Protein AF-A0A372DMP5-F1 (afdb_monomer)

Organism: NCBI:txid2303539

Sequence (103 aa):
MSSSGATIASPAYLEQARAQARWLADYLRGETGEATAVIPVVCLPEWFVQANKESLASDVCVINPKMTSLFTDAGSQPQLDSRRRNRLSNALQKRYPDLDLTD

Secondary structure (DSSP, 8-state):
--------PPPHHHHHHHHHHHHHHHHHHHHHSS------EEE--TTT----HHHHHSSSEEE-GGGTHHHH-TTS--SS-HHHHHHHHHHHHHHS-------

Mean predicted aligned error: 9.5 Å

Solvent-accessible surface area (backbone atoms only — not comparable to full-atom values): 6575 Å² total; per-residue (Å²): 137,84,81,77,82,72,79,76,75,72,56,69,68,57,54,49,38,52,53,52,25,51,52,50,25,54,51,48,21,71,71,68,77,45,89,50,94,55,81,30,73,47,79,42,58,65,95,80,48,79,95,49,76,66,37,65,72,41,90,55,29,55,39,33,82,90,52,49,58,82,79,66,58,77,84,59,76,76,92,56,56,71,70,57,47,51,53,52,51,52,52,46,42,73,75,54,54,84,75,76,85,77,130

Radius of gyration: 17.37 Å; Cα contacts (8 Å, |Δi|>4): 77; chains: 1; bounding box: 34×34×58 Å

Foldseek 3Di:
DDDDPDPPPDPPVQVVLV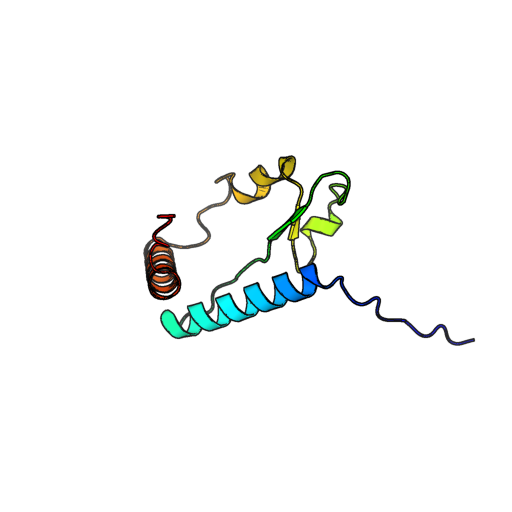VVQVVLQVLLCVQPVDGDHGAREAEDACVVDDDDPVLCVDSHRYHYPVCCCVVVVCPDDPPDDPVRVVSSVVSVCVVCPPDPPDD

Structure (mmCIF, N/CA/C/O backbone):
data_AF-A0A372DMP5-F1
#
_entry.id   AF-A0A372DMP5-F1
#
loop_
_atom_site.group_PDB
_atom_site.id
_atom_site.type_symbol
_atom_site.label_atom_id
_atom_site.label_alt_id
_atom_site.label_comp_id
_atom_site.label_asym_id
_atom_site.label_entity_id
_atom_site.label_seq_id
_atom_site.pdbx_PDB_ins_code
_atom_site.Cartn_x
_atom_site.Cartn_y
_atom_site.Cartn_z
_atom_site.occupancy
_atom_site.B_iso_or_equiv
_atom_site.auth_seq_id
_atom_site.auth_comp_id
_atom_site.auth_asym_id
_atom_site.auth_atom_id
_atom_site.pdbx_PDB_model_num
ATOM 1 N N . MET A 1 1 ? -6.895 -14.278 -41.014 1.00 37.69 1 MET A N 1
ATOM 2 C CA . MET A 1 1 ? -5.738 -14.518 -40.126 1.00 37.69 1 MET A CA 1
ATOM 3 C C . MET A 1 1 ? -5.993 -13.728 -38.857 1.00 37.69 1 MET A C 1
ATOM 5 O O . MET A 1 1 ? -5.783 -12.525 -38.849 1.00 37.69 1 MET A O 1
ATOM 9 N N . SER A 1 2 ? -6.587 -14.371 -37.854 1.00 39.09 2 SER A N 1
ATOM 10 C CA . SER A 1 2 ? -6.939 -13.729 -36.586 1.00 39.09 2 SER A CA 1
ATOM 11 C C . SER A 1 2 ? -5.720 -13.765 -35.673 1.00 39.09 2 SER A C 1
ATOM 13 O O . SER A 1 2 ? -5.280 -14.838 -35.269 1.00 39.09 2 SER A O 1
ATOM 15 N N . SER A 1 3 ? -5.142 -12.601 -35.395 1.00 37.97 3 SER A N 1
ATOM 16 C CA . SER A 1 3 ? -4.106 -12.422 -34.385 1.00 37.97 3 SER A CA 1
ATOM 17 C C . SER A 1 3 ? -4.730 -12.643 -33.009 1.00 37.97 3 SER A C 1
ATOM 19 O O . SER A 1 3 ? -5.471 -11.810 -32.494 1.00 37.97 3 SER A O 1
ATOM 21 N N . SER A 1 4 ? -4.457 -13.815 -32.439 1.00 42.25 4 SER A N 1
ATOM 22 C CA . SER A 1 4 ? -4.774 -14.149 -31.056 1.00 42.25 4 SER A CA 1
ATOM 23 C C . SER A 1 4 ? -4.043 -13.159 -30.150 1.00 42.25 4 SER A C 1
ATOM 25 O O . SER A 1 4 ? -2.815 -13.171 -30.082 1.00 42.25 4 SER A O 1
ATOM 27 N N . GLY A 1 5 ? -4.791 -12.266 -29.501 1.00 43.00 5 GLY A N 1
ATOM 28 C CA . GLY A 1 5 ? -4.267 -11.359 -28.487 1.00 43.00 5 GLY A CA 1
ATOM 29 C C . GLY A 1 5 ? -3.787 -12.171 -27.293 1.00 43.00 5 GLY A C 1
ATOM 30 O O . GLY A 1 5 ? -4.577 -12.520 -26.420 1.00 43.00 5 GLY A O 1
ATOM 31 N N . ALA A 1 6 ? -2.504 -12.522 -27.279 1.00 36.94 6 ALA A N 1
ATOM 32 C CA . ALA A 1 6 ? -1.864 -13.061 -26.096 1.00 36.94 6 ALA A CA 1
ATOM 33 C C . ALA A 1 6 ? -1.825 -11.940 -25.054 1.00 36.94 6 ALA A C 1
ATOM 35 O O . ALA A 1 6 ? -1.066 -10.981 -25.196 1.00 36.94 6 ALA A O 1
ATOM 36 N N . THR A 1 7 ? -2.669 -12.040 -24.027 1.00 41.00 7 THR A N 1
ATOM 37 C CA . THR A 1 7 ? -2.513 -11.273 -22.792 1.00 41.00 7 THR A CA 1
ATOM 38 C C . THR A 1 7 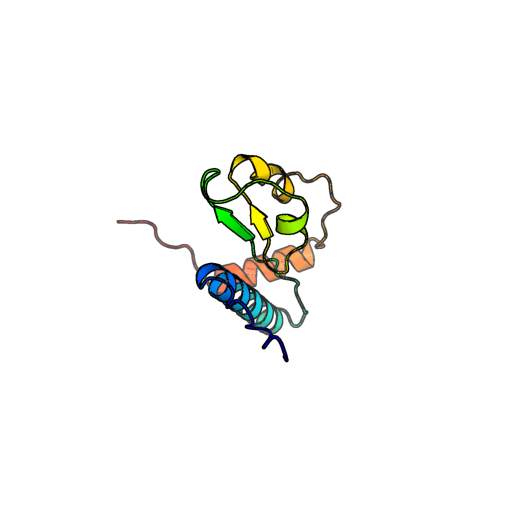? -1.100 -11.538 -22.290 1.00 41.00 7 THR A C 1
ATOM 40 O O . THR A 1 7 ? -0.812 -12.632 -21.806 1.00 41.00 7 THR A O 1
ATOM 43 N N . ILE A 1 8 ? -0.192 -10.580 -22.473 1.00 46.62 8 ILE A N 1
ATOM 44 C CA . ILE A 1 8 ? 1.155 -10.676 -21.918 1.00 46.62 8 ILE A CA 1
ATOM 45 C C . ILE A 1 8 ? 0.954 -10.683 -20.405 1.00 46.62 8 ILE A C 1
ATOM 47 O O . ILE A 1 8 ? 0.489 -9.695 -19.836 1.00 46.62 8 ILE A O 1
ATOM 51 N N . ALA A 1 9 ? 1.199 -11.832 -19.773 1.00 56.75 9 ALA A N 1
ATOM 52 C CA . ALA A 1 9 ? 1.081 -11.960 -18.331 1.00 56.75 9 ALA A CA 1
ATOM 53 C C . ALA A 1 9 ? 1.955 -10.880 -17.687 1.00 56.75 9 ALA A C 1
ATOM 55 O O . ALA A 1 9 ? 3.136 -10.747 -18.019 1.00 56.75 9 ALA A O 1
ATOM 56 N N . SER A 1 10 ? 1.361 -10.081 -16.799 1.00 66.62 10 SER A N 1
ATOM 57 C CA . SER A 1 10 ? 2.133 -9.112 -16.031 1.00 66.62 10 SER A CA 1
ATOM 58 C C . SER A 1 10 ? 3.196 -9.868 -15.229 1.00 66.62 10 SER A C 1
ATOM 60 O O . SER A 1 10 ? 2.894 -10.933 -14.681 1.00 66.62 10 SER A O 1
ATOM 62 N N . PRO A 1 11 ? 4.440 -9.373 -15.157 1.00 82.94 11 PRO A N 1
ATOM 63 C CA . PRO A 1 11 ? 5.489 -10.065 -14.428 1.00 82.94 11 PRO A CA 1
ATOM 64 C C . PRO A 1 11 ? 5.104 -10.260 -12.954 1.00 82.94 11 PRO A C 1
ATOM 66 O O . PRO A 1 11 ? 4.440 -9.413 -12.355 1.00 82.94 11 PRO A O 1
ATOM 69 N N . ALA A 1 12 ? 5.535 -11.380 -12.365 1.00 87.94 12 ALA A N 1
ATOM 70 C CA . ALA A 1 12 ? 5.049 -11.868 -11.069 1.00 87.94 12 ALA A CA 1
ATOM 71 C C . ALA A 1 12 ? 5.149 -10.846 -9.920 1.00 87.94 12 ALA A C 1
ATOM 73 O O . ALA A 1 12 ? 4.286 -10.811 -9.046 1.00 87.94 12 ALA A O 1
ATOM 74 N N . TYR A 1 13 ? 6.162 -9.975 -9.934 1.00 87.75 13 TYR A N 1
ATOM 75 C CA . TYR A 1 13 ? 6.327 -8.933 -8.919 1.00 87.75 13 TYR A CA 1
ATOM 76 C C . TYR A 1 13 ? 5.249 -7.835 -8.998 1.00 87.75 13 TYR A C 1
ATOM 78 O O . TYR A 1 13 ? 4.895 -7.265 -7.967 1.00 87.75 13 TYR A O 1
ATOM 86 N N . LEU A 1 14 ? 4.689 -7.555 -10.183 1.00 90.69 14 LEU A N 1
ATOM 87 C CA . LEU A 1 14 ? 3.574 -6.611 -10.332 1.00 90.69 14 LEU A CA 1
ATOM 88 C C . LEU A 1 14 ? 2.273 -7.216 -9.812 1.00 90.69 14 LEU A C 1
ATOM 90 O O . LEU A 1 14 ? 1.544 -6.552 -9.082 1.00 90.69 14 LEU A O 1
ATOM 94 N N . GLU A 1 15 ? 2.011 -8.487 -10.121 1.00 92.62 15 GLU A N 1
ATOM 95 C CA . GLU A 1 15 ? 0.869 -9.218 -9.556 1.00 92.62 15 GLU A CA 1
ATOM 96 C C . GLU A 1 15 ? 0.948 -9.276 -8.029 1.00 92.62 15 GLU A C 1
ATOM 98 O O . GLU A 1 15 ? -0.033 -9.002 -7.336 1.00 92.62 15 GLU A O 1
ATOM 103 N N . GLN A 1 16 ? 2.139 -9.541 -7.486 1.00 93.94 16 GLN A N 1
ATOM 104 C CA . GLN A 1 16 ? 2.360 -9.502 -6.047 1.00 93.94 16 GLN A CA 1
ATOM 105 C C . GLN A 1 16 ? 2.081 -8.107 -5.475 1.00 93.94 16 GLN A C 1
ATOM 107 O O . GLN A 1 16 ? 1.375 -7.999 -4.475 1.00 93.94 16 GLN A O 1
ATOM 112 N N . ALA A 1 17 ? 2.573 -7.036 -6.103 1.00 94.44 17 ALA A N 1
ATOM 113 C CA . ALA A 1 17 ? 2.313 -5.671 -5.647 1.00 94.44 17 ALA A CA 1
ATOM 114 C C . ALA A 1 17 ? 0.807 -5.343 -5.635 1.00 94.44 17 ALA A C 1
ATOM 116 O O . ALA A 1 17 ? 0.303 -4.810 -4.644 1.00 94.44 17 ALA A O 1
ATOM 117 N N . ARG A 1 18 ? 0.065 -5.736 -6.681 1.00 94.62 18 ARG A N 1
ATOM 118 C CA . ARG A 1 18 ? -1.404 -5.594 -6.748 1.00 94.62 18 ARG A CA 1
ATOM 119 C C . ARG A 1 18 ? -2.100 -6.351 -5.626 1.00 94.62 18 ARG A C 1
ATOM 121 O O . ARG A 1 18 ? -2.953 -5.790 -4.939 1.00 94.62 18 ARG A O 1
ATOM 128 N N . ALA A 1 19 ? -1.735 -7.617 -5.434 1.00 95.50 19 ALA A N 1
ATOM 129 C CA . ALA A 1 19 ? -2.325 -8.466 -4.409 1.00 95.50 19 ALA A CA 1
ATOM 130 C C . ALA A 1 19 ? -2.095 -7.891 -3.004 1.00 95.50 19 ALA A C 1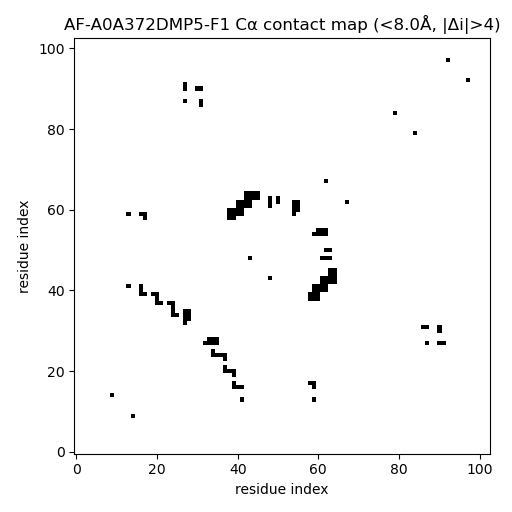
ATOM 132 O O . ALA A 1 19 ? -3.034 -7.836 -2.210 1.00 95.50 19 ALA A O 1
ATOM 133 N N . GLN A 1 20 ? -0.885 -7.397 -2.722 1.00 95.56 20 GLN A N 1
ATOM 134 C CA . GLN A 1 20 ? -0.553 -6.760 -1.446 1.00 95.56 20 GLN A CA 1
ATOM 135 C C . GLN A 1 20 ? -1.343 -5.465 -1.229 1.00 95.56 20 GLN A C 1
ATOM 137 O O . GLN A 1 20 ? -1.900 -5.266 -0.151 1.00 95.56 20 GLN A O 1
ATOM 142 N N . ALA A 1 21 ? -1.459 -4.611 -2.251 1.00 95.56 21 ALA A N 1
ATOM 143 C CA . ALA A 1 21 ? -2.245 -3.382 -2.145 1.00 95.56 21 ALA A CA 1
ATOM 144 C C . ALA A 1 21 ? -3.732 -3.662 -1.897 1.00 95.56 21 ALA A C 1
ATOM 146 O O . ALA A 1 21 ? -4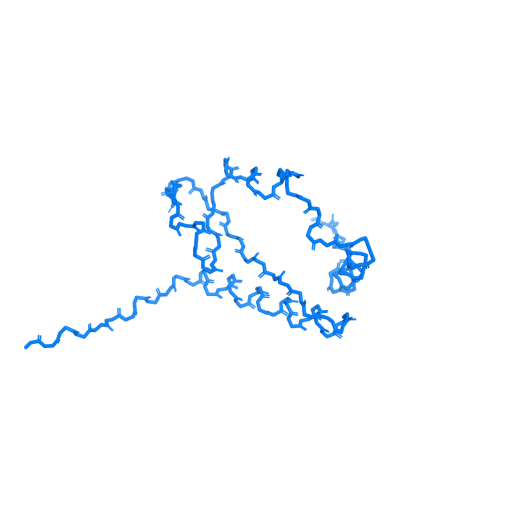.339 -3.040 -1.024 1.00 95.56 21 ALA A O 1
ATOM 147 N N . ARG A 1 22 ? -4.307 -4.634 -2.616 1.00 96.81 22 ARG A N 1
ATOM 148 C CA . ARG A 1 22 ? -5.698 -5.057 -2.421 1.00 96.81 22 ARG A CA 1
ATOM 149 C C . ARG A 1 22 ? -5.923 -5.613 -1.020 1.00 96.81 22 ARG A C 1
ATOM 151 O O . ARG A 1 22 ? -6.844 -5.178 -0.336 1.00 96.81 22 ARG A O 1
ATOM 158 N N . TRP A 1 23 ? -5.062 -6.531 -0.587 1.00 96.88 23 TRP A N 1
ATOM 159 C CA . TRP A 1 23 ? -5.132 -7.107 0.751 1.00 96.88 23 TRP A CA 1
ATOM 160 C C . TRP A 1 23 ? -5.060 -6.024 1.833 1.00 96.88 23 TRP A C 1
ATOM 162 O O . TRP A 1 23 ? -5.870 -6.027 2.761 1.00 96.88 23 TRP A O 1
ATOM 172 N N . LEU A 1 24 ? -4.137 -5.067 1.697 1.00 96.56 24 LEU A N 1
ATOM 173 C CA . LEU A 1 24 ? -3.987 -3.990 2.668 1.00 96.56 24 LEU A CA 1
ATOM 174 C C . LEU A 1 24 ? -5.216 -3.075 2.692 1.00 96.56 24 LEU A C 1
ATOM 176 O O . LEU A 1 24 ? -5.675 -2.698 3.768 1.00 96.56 24 LEU A O 1
ATOM 180 N N . ALA A 1 25 ? -5.779 -2.742 1.529 1.00 95.94 25 ALA A N 1
ATOM 181 C CA . ALA A 1 25 ? -6.999 -1.943 1.444 1.00 95.94 25 ALA A CA 1
ATOM 182 C C . ALA A 1 25 ? -8.185 -2.637 2.137 1.00 95.94 25 ALA A C 1
ATOM 184 O O . ALA A 1 25 ? -8.907 -1.998 2.907 1.00 95.94 25 ALA A O 1
ATOM 185 N N . ASP A 1 26 ? -8.349 -3.944 1.915 1.00 97.56 26 ASP A N 1
ATOM 186 C CA . ASP A 1 26 ? -9.397 -4.753 2.544 1.00 97.56 26 ASP A CA 1
ATOM 187 C C . ASP A 1 26 ? -9.199 -4.847 4.066 1.00 97.56 26 ASP A C 1
ATOM 189 O O . ASP A 1 26 ? -10.150 -4.651 4.828 1.00 97.56 26 ASP A O 1
ATOM 193 N N . TYR A 1 27 ? -7.960 -5.055 4.523 1.00 97.12 27 TYR A N 1
ATOM 194 C CA . TYR A 1 27 ? -7.616 -5.055 5.946 1.00 97.12 27 TYR A CA 1
ATOM 195 C C . TYR A 1 27 ? -7.928 -3.707 6.614 1.00 97.12 27 TYR A C 1
ATOM 197 O O . TYR A 1 27 ? -8.634 -3.656 7.622 1.00 97.12 27 TYR A O 1
ATOM 205 N N . LEU A 1 28 ? -7.463 -2.597 6.032 1.00 96.00 28 LEU A N 1
ATOM 206 C CA . LEU A 1 28 ? -7.688 -1.253 6.574 1.00 96.00 28 LEU A CA 1
ATOM 207 C C . LEU A 1 28 ? -9.174 -0.892 6.601 1.00 96.00 28 LEU A C 1
ATOM 209 O O . LEU A 1 28 ? -9.635 -0.254 7.550 1.00 96.00 28 LEU A O 1
ATOM 213 N N . ARG A 1 29 ? -9.941 -1.318 5.593 1.00 96.06 29 ARG A N 1
ATOM 214 C CA . ARG A 1 29 ? -11.399 -1.166 5.592 1.00 96.06 29 ARG A CA 1
ATOM 215 C C . ARG A 1 29 ? -12.046 -1.956 6.729 1.00 96.06 29 ARG A C 1
ATOM 217 O O . ARG A 1 29 ? -12.943 -1.423 7.376 1.00 96.06 29 ARG A O 1
ATOM 224 N N . GLY A 1 30 ? -11.595 -3.185 6.981 1.00 96.12 30 GLY A N 1
ATOM 225 C CA . GLY A 1 30 ? -12.076 -4.009 8.094 1.00 96.12 30 GLY A CA 1
ATOM 226 C C . GLY A 1 30 ? -11.809 -3.380 9.465 1.00 96.12 30 GLY A C 1
ATOM 227 O O . GLY A 1 30 ? -12.690 -3.384 10.318 1.00 96.12 30 GLY A O 1
ATOM 228 N N . GLU A 1 31 ? -10.633 -2.781 9.657 1.00 96.25 31 GLU A N 1
ATOM 229 C CA . GLU A 1 31 ? -10.243 -2.160 10.933 1.00 96.25 31 GLU A CA 1
ATOM 230 C C . GLU A 1 31 ? -10.851 -0.767 11.155 1.00 96.25 31 GLU A C 1
ATOM 232 O O . GLU A 1 31 ? -11.149 -0.389 12.287 1.00 96.25 31 GLU A O 1
ATOM 237 N N . THR A 1 32 ? -11.020 0.027 10.094 1.00 94.44 32 THR A N 1
ATOM 238 C CA . THR A 1 32 ? -11.435 1.439 10.218 1.00 94.44 32 THR A CA 1
ATOM 239 C C . THR A 1 32 ? -12.884 1.710 9.826 1.00 94.44 32 THR A C 1
ATOM 241 O O . THR A 1 32 ? -13.394 2.792 10.124 1.00 94.44 32 THR A O 1
ATOM 244 N N . GLY A 1 33 ? -13.538 0.763 9.146 1.00 94.31 33 GLY A N 1
ATOM 245 C CA . GLY A 1 33 ? -14.873 0.918 8.561 1.00 94.31 33 GLY A CA 1
ATOM 246 C C . GLY A 1 33 ? -14.914 1.769 7.284 1.00 94.31 33 GLY A C 1
ATOM 247 O O . GLY A 1 33 ? -15.970 1.886 6.666 1.00 94.31 33 GLY A O 1
ATOM 248 N N . GLU A 1 34 ? -13.787 2.345 6.855 1.00 91.38 34 GLU A N 1
ATOM 249 C CA . GLU A 1 34 ? -13.702 3.270 5.722 1.00 91.38 34 GLU A CA 1
ATOM 250 C C . GLU A 1 34 ? -12.823 2.710 4.599 1.00 91.38 34 GLU A C 1
ATOM 252 O O . GLU A 1 34 ? -11.735 2.180 4.828 1.00 91.38 34 GLU A O 1
ATOM 257 N N . ALA A 1 35 ? -13.269 2.869 3.351 1.00 92.31 35 ALA A N 1
ATOM 258 C CA . ALA A 1 35 ? -12.473 2.486 2.189 1.00 92.31 35 ALA A CA 1
ATOM 259 C C . ALA A 1 35 ? -11.235 3.387 2.065 1.00 92.31 35 ALA A C 1
ATOM 261 O O . ALA A 1 35 ? -11.363 4.610 1.988 1.00 92.31 35 ALA A O 1
ATOM 262 N N . THR A 1 36 ? -10.045 2.785 2.019 1.00 90.88 36 THR A N 1
ATOM 263 C CA . THR A 1 36 ? -8.761 3.492 1.923 1.00 90.88 36 THR A CA 1
ATOM 264 C C . THR A 1 36 ? -8.032 3.089 0.651 1.00 90.88 36 THR A C 1
ATOM 266 O O . THR A 1 36 ? -7.832 1.905 0.399 1.00 90.88 36 THR A O 1
ATOM 269 N N . ALA A 1 37 ? -7.655 4.083 -0.155 1.00 88.94 37 ALA A N 1
ATOM 270 C CA . ALA A 1 37 ? -6.875 3.855 -1.361 1.00 88.94 37 ALA A CA 1
ATOM 271 C C . ALA A 1 37 ? -5.442 3.465 -0.977 1.00 88.94 37 ALA A C 1
ATOM 273 O O . ALA A 1 37 ? -4.768 4.199 -0.255 1.00 88.94 37 ALA A O 1
ATOM 274 N N . VAL A 1 38 ? -4.992 2.312 -1.467 1.00 91.50 38 VAL A N 1
ATOM 275 C CA . VAL A 1 38 ? -3.616 1.834 -1.318 1.00 91.50 38 VAL A CA 1
ATOM 276 C C . VAL A 1 38 ? -2.992 1.804 -2.703 1.00 91.50 38 VAL A C 1
ATOM 278 O O . VAL A 1 38 ? -3.495 1.119 -3.591 1.00 91.50 38 VAL A O 1
ATOM 281 N N . ILE A 1 39 ? -1.915 2.564 -2.887 1.00 89.94 39 ILE A N 1
ATOM 282 C CA . ILE A 1 39 ? -1.205 2.670 -4.163 1.00 89.94 39 ILE A CA 1
ATOM 283 C C . ILE A 1 39 ? 0.024 1.756 -4.089 1.00 89.94 39 ILE A C 1
ATOM 285 O O . ILE A 1 39 ? 0.924 2.033 -3.294 1.00 89.94 39 ILE A O 1
ATOM 289 N N . PRO A 1 40 ? 0.084 0.664 -4.870 1.00 92.06 40 PRO A N 1
ATOM 290 C CA . PRO A 1 40 ? 1.273 -0.173 -4.920 1.00 92.06 40 PRO A CA 1
ATOM 291 C C . PRO A 1 40 ? 2.409 0.550 -5.649 1.00 92.06 40 PRO A C 1
ATOM 293 O O . PRO A 1 40 ? 2.235 1.036 -6.768 1.00 92.06 40 PRO A O 1
ATOM 296 N N . VAL A 1 41 ? 3.584 0.571 -5.019 1.00 89.69 41 VAL A N 1
ATOM 297 C CA . VAL A 1 41 ? 4.815 1.139 -5.579 1.00 89.69 41 VAL A CA 1
ATOM 298 C C . VAL A 1 41 ? 5.909 0.076 -5.553 1.00 89.69 41 VAL A C 1
ATOM 300 O O . VAL A 1 41 ? 6.185 -0.507 -4.505 1.00 89.69 41 VAL A O 1
ATOM 303 N N . VAL A 1 42 ? 6.542 -0.172 -6.698 1.00 89.88 42 VAL A N 1
ATOM 304 C CA . VAL A 1 42 ? 7.689 -1.078 -6.829 1.00 89.88 42 VAL A CA 1
ATOM 305 C C . VAL A 1 42 ? 8.907 -0.255 -7.225 1.00 89.88 42 VAL A C 1
ATOM 307 O O . VAL A 1 42 ? 8.931 0.365 -8.287 1.00 89.88 42 VAL A O 1
ATOM 310 N N . CYS A 1 43 ? 9.928 -0.256 -6.370 1.00 88.88 43 CYS A N 1
ATOM 311 C CA . CYS A 1 43 ? 11.200 0.396 -6.655 1.00 88.88 43 CYS A CA 1
ATOM 312 C C . CYS A 1 43 ? 12.165 -0.610 -7.289 1.00 88.88 43 CYS A C 1
ATOM 314 O O . CYS A 1 43 ? 12.513 -1.613 -6.665 1.00 88.88 43 CYS A O 1
ATOM 316 N N . LEU A 1 44 ? 12.581 -0.347 -8.527 1.00 88.00 44 LEU A N 1
ATOM 317 C CA . LEU A 1 44 ? 13.509 -1.175 -9.289 1.00 88.00 44 LEU A CA 1
ATOM 318 C C . LEU A 1 44 ? 14.747 -0.356 -9.688 1.00 88.00 44 LEU A C 1
ATOM 320 O O . LEU A 1 44 ? 14.658 0.858 -9.882 1.00 88.00 44 LEU A O 1
ATOM 324 N N . PRO A 1 45 ? 15.924 -0.987 -9.816 1.00 82.81 45 PRO A N 1
ATOM 325 C CA . PRO A 1 45 ? 17.126 -0.296 -10.274 1.00 82.81 45 PRO A CA 1
ATOM 326 C C . PRO A 1 45 ? 16.967 0.314 -11.677 1.00 82.81 45 PRO A C 1
ATOM 328 O O . PRO A 1 45 ? 16.221 -0.203 -12.506 1.00 82.81 45 PRO A O 1
ATOM 331 N N . GLU A 1 46 ? 17.743 1.358 -11.991 1.00 73.38 46 GLU A N 1
ATOM 332 C CA . GLU A 1 46 ? 17.668 2.058 -13.291 1.00 73.38 46 GLU A CA 1
ATOM 333 C C . GLU A 1 46 ? 17.931 1.173 -14.517 1.00 73.38 46 GLU A C 1
ATOM 335 O O . GLU A 1 46 ? 17.403 1.443 -15.590 1.00 73.38 46 GLU A O 1
ATOM 340 N N . TRP A 1 47 ? 18.719 0.105 -14.386 1.00 75.06 47 TRP A N 1
ATOM 341 C CA . TRP A 1 47 ? 18.948 -0.830 -15.492 1.00 75.06 47 TRP A CA 1
ATOM 342 C C . TRP A 1 47 ? 17.715 -1.689 -15.811 1.00 75.06 47 TRP A C 1
ATOM 344 O O . TRP A 1 47 ? 17.644 -2.271 -16.890 1.00 75.06 47 TRP A O 1
ATOM 354 N N . PHE A 1 48 ? 16.754 -1.770 -14.887 1.00 72.25 48 PHE A N 1
ATOM 355 C CA . PHE A 1 48 ? 15.523 -2.541 -15.045 1.00 72.25 48 PHE A CA 1
ATOM 356 C C . PHE A 1 48 ? 14.358 -1.668 -15.534 1.00 72.25 48 PHE A C 1
ATOM 358 O O . PHE A 1 48 ? 13.449 -2.176 -16.188 1.00 72.25 48 PHE A O 1
ATOM 365 N N . VAL A 1 49 ? 14.374 -0.360 -15.240 1.00 69.56 49 VAL A N 1
ATOM 366 C CA . VAL A 1 49 ? 13.291 0.569 -15.601 1.00 69.56 49 VAL A CA 1
ATOM 367 C C . VAL A 1 49 ? 13.810 1.908 -16.110 1.00 69.56 49 VAL A C 1
ATOM 369 O O . VAL A 1 49 ? 14.577 2.600 -15.442 1.00 69.56 49 VAL A O 1
ATOM 372 N N . GLN A 1 50 ? 13.329 2.313 -17.285 1.00 65.00 50 GLN A N 1
ATOM 373 C CA . GLN A 1 50 ? 13.483 3.682 -17.769 1.00 65.00 50 GLN A CA 1
ATOM 374 C C . GLN A 1 50 ? 12.319 4.522 -17.247 1.00 65.00 50 GLN A C 1
ATOM 376 O O . GLN A 1 50 ? 11.160 4.138 -17.392 1.00 65.00 50 GLN A O 1
ATOM 381 N N . ALA A 1 51 ? 12.626 5.667 -16.638 1.00 59.78 51 ALA A N 1
ATOM 382 C CA . ALA A 1 51 ? 11.618 6.599 -16.151 1.00 59.78 51 ALA A CA 1
ATOM 383 C C . ALA A 1 51 ? 10.797 7.135 -17.334 1.00 59.78 51 ALA A C 1
ATOM 385 O O . ALA A 1 51 ? 11.281 7.961 -18.109 1.00 59.78 51 ALA A O 1
ATOM 386 N N . ASN A 1 52 ? 9.561 6.669 -17.487 1.00 66.31 52 ASN A N 1
ATOM 387 C CA . ASN A 1 52 ? 8.636 7.184 -18.487 1.00 66.31 52 ASN A CA 1
ATOM 388 C C . ASN A 1 52 ? 7.279 7.500 -17.840 1.00 66.31 52 ASN A C 1
ATOM 390 O O . ASN A 1 52 ? 6.952 7.033 -16.754 1.00 66.31 52 ASN A O 1
ATOM 394 N N . LYS A 1 53 ? 6.487 8.364 -18.483 1.00 62.09 53 LYS A N 1
ATOM 395 C CA . LYS A 1 53 ? 5.176 8.773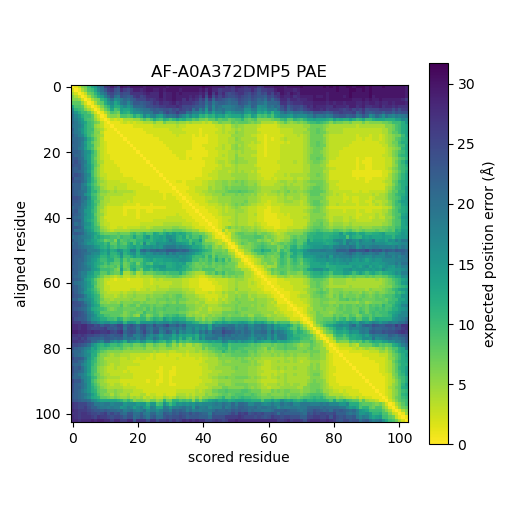 -17.944 1.00 62.09 53 LYS A CA 1
ATOM 396 C C . LYS A 1 53 ? 4.193 7.601 -17.848 1.00 62.09 53 LYS A C 1
ATOM 398 O O . LYS A 1 53 ? 3.277 7.641 -17.034 1.00 62.09 53 LYS A O 1
ATOM 403 N N . GLU A 1 54 ? 4.398 6.566 -18.655 1.00 63.75 54 GLU A N 1
ATOM 404 C CA . GLU A 1 54 ? 3.565 5.365 -18.696 1.00 63.75 54 GLU A CA 1
ATOM 405 C C . GLU A 1 54 ? 3.744 4.502 -17.436 1.00 63.75 54 GLU A C 1
ATOM 407 O O . GLU A 1 54 ? 2.760 3.971 -16.925 1.00 63.75 54 GLU A O 1
ATOM 412 N N . SER A 1 55 ? 4.951 4.441 -16.856 1.00 63.53 55 SER A N 1
ATOM 413 C CA . SER A 1 55 ? 5.218 3.686 -15.621 1.00 63.53 55 SER A CA 1
ATOM 414 C C . SER A 1 55 ? 4.565 4.296 -14.375 1.00 63.53 55 SER A C 1
ATOM 416 O O . SER A 1 55 ? 4.329 3.588 -13.397 1.00 63.53 55 SER A O 1
ATOM 418 N N . LEU A 1 56 ? 4.244 5.594 -14.419 1.00 64.44 56 LEU A N 1
ATOM 419 C CA . LEU A 1 56 ? 3.543 6.325 -13.356 1.00 64.44 56 LEU A CA 1
ATOM 420 C C . LEU A 1 56 ? 2.014 6.281 -13.5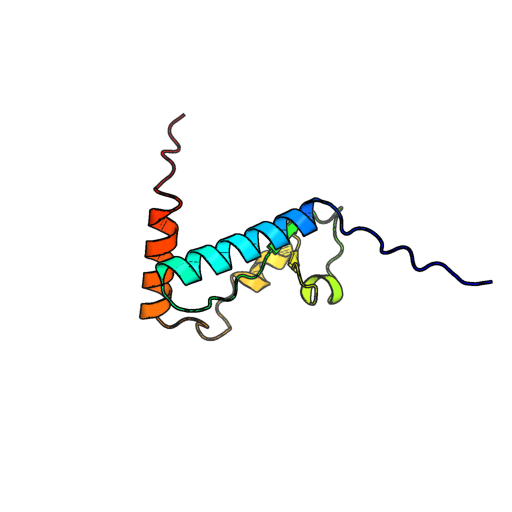00 1.00 64.44 56 LEU A C 1
ATOM 422 O O . LEU A 1 56 ? 1.310 6.455 -12.510 1.00 64.44 56 LEU A O 1
ATOM 426 N N . ALA A 1 57 ? 1.504 6.076 -14.718 1.00 62.22 57 ALA A N 1
ATOM 427 C CA . ALA A 1 57 ? 0.069 5.991 -15.011 1.00 62.22 57 ALA A CA 1
ATOM 428 C C . ALA A 1 57 ? -0.493 4.560 -14.897 1.00 62.22 57 ALA A C 1
ATOM 430 O O . ALA A 1 57 ? -1.695 4.350 -15.057 1.00 62.22 57 ALA A O 1
ATOM 431 N N . SER A 1 58 ? 0.380 3.584 -14.651 1.00 77.50 58 SER A N 1
ATOM 432 C CA . SER A 1 58 ? 0.025 2.183 -14.453 1.00 77.50 58 SER A CA 1
ATOM 433 C C . SER A 1 58 ? -0.689 1.959 -13.113 1.00 77.50 58 SER A C 1
ATOM 435 O O . SER A 1 58 ? -0.559 2.739 -12.171 1.00 77.50 58 SER A O 1
ATOM 437 N N . ASP A 1 59 ? -1.426 0.855 -13.013 1.00 83.06 59 ASP A N 1
ATOM 438 C CA . ASP A 1 59 ? -2.111 0.429 -11.786 1.00 83.06 59 ASP A CA 1
ATOM 439 C C . ASP A 1 59 ? -1.141 0.030 -10.657 1.00 83.06 59 ASP A C 1
ATOM 441 O O . ASP A 1 59 ? -1.498 0.065 -9.479 1.00 83.06 59 ASP A O 1
ATOM 445 N N . VAL A 1 60 ? 0.099 -0.301 -11.023 1.00 87.44 60 VAL A N 1
ATOM 446 C CA . VAL A 1 60 ? 1.259 -0.400 -10.136 1.00 87.44 60 VAL A CA 1
ATOM 447 C C . VAL A 1 60 ? 2.283 0.636 -10.556 1.00 87.44 60 VAL A C 1
ATOM 449 O O . VAL A 1 60 ? 2.783 0.587 -11.681 1.00 87.44 60 VAL A O 1
ATOM 452 N N . CYS A 1 61 ? 2.639 1.533 -9.640 1.00 87.12 61 CYS A N 1
ATOM 453 C CA . CYS A 1 61 ? 3.661 2.526 -9.913 1.00 87.12 61 CYS A CA 1
ATOM 454 C C . CYS A 1 61 ? 5.043 1.881 -9.847 1.00 87.12 61 CYS A C 1
ATOM 456 O O . CYS A 1 61 ? 5.440 1.336 -8.815 1.00 87.12 61 CYS A O 1
ATOM 458 N N . VAL A 1 62 ? 5.785 1.949 -10.948 1.00 86.62 62 VAL A N 1
ATOM 459 C CA . VAL A 1 62 ? 7.152 1.435 -11.003 1.00 86.62 62 VAL A CA 1
ATOM 460 C C . VAL A 1 62 ? 8.122 2.604 -11.076 1.00 86.62 62 VAL A C 1
ATOM 462 O O . VAL A 1 62 ? 8.071 3.413 -12.006 1.00 86.62 62 VAL A O 1
ATOM 465 N N . ILE A 1 63 ? 9.003 2.682 -10.081 1.00 85.94 63 ILE A N 1
ATOM 466 C CA . ILE A 1 63 ? 9.952 3.782 -9.905 1.00 85.94 63 ILE A CA 1
ATOM 467 C C . ILE A 1 63 ? 11.384 3.277 -9.825 1.00 85.94 63 ILE A C 1
ATOM 469 O O . ILE A 1 63 ? 11.629 2.109 -9.535 1.00 85.94 63 ILE A O 1
ATOM 473 N N . ASN A 1 64 ? 12.329 4.193 -10.009 1.00 86.44 64 ASN A N 1
ATOM 474 C CA . ASN A 1 64 ? 13.704 4.007 -9.568 1.00 86.44 64 ASN A CA 1
ATOM 475 C C . ASN A 1 64 ? 13.993 4.869 -8.320 1.00 86.44 64 ASN A C 1
ATOM 477 O O . ASN A 1 64 ? 13.220 5.783 -8.015 1.00 86.44 64 ASN A O 1
ATOM 481 N N . PRO A 1 65 ? 15.116 4.646 -7.612 1.00 85.12 65 PRO A N 1
ATOM 482 C CA . PRO A 1 65 ? 15.440 5.410 -6.406 1.00 85.12 65 PRO A CA 1
ATOM 483 C C . PRO A 1 65 ? 15.552 6.930 -6.609 1.00 85.12 65 PRO A C 1
ATOM 485 O O . PRO A 1 65 ? 15.280 7.688 -5.678 1.00 85.12 65 PRO A O 1
ATOM 488 N N . LYS A 1 66 ? 15.902 7.408 -7.814 1.00 84.12 66 LYS A N 1
ATOM 489 C CA . LYS A 1 66 ? 15.973 8.851 -8.116 1.00 84.12 66 LYS A CA 1
ATOM 490 C C . LYS A 1 66 ? 14.592 9.503 -8.225 1.00 84.12 66 LYS A C 1
ATOM 492 O O . LYS A 1 66 ? 14.492 10.721 -8.148 1.00 84.12 66 LYS A O 1
ATOM 497 N N . MET A 1 67 ? 13.537 8.707 -8.389 1.00 79.38 67 MET A N 1
ATOM 498 C CA . MET A 1 67 ? 12.147 9.161 -8.492 1.00 79.38 67 MET A CA 1
ATOM 499 C C . MET A 1 67 ? 11.400 9.132 -7.150 1.00 79.38 67 MET A C 1
ATOM 501 O O . MET A 1 67 ? 10.211 9.437 -7.110 1.00 79.38 67 MET A O 1
ATOM 505 N N . THR A 1 68 ? 12.069 8.782 -6.046 1.00 78.25 68 THR A N 1
ATOM 506 C CA . THR A 1 68 ? 11.444 8.672 -4.713 1.00 78.25 68 THR A CA 1
ATOM 507 C C . THR A 1 68 ? 10.789 9.982 -4.259 1.00 78.25 68 THR A C 1
ATOM 509 O O . THR A 1 68 ? 9.759 9.951 -3.585 1.00 78.25 68 THR A O 1
ATOM 512 N N . SER A 1 69 ? 11.321 11.129 -4.698 1.00 79.94 69 SER A N 1
ATOM 513 C CA . SER A 1 69 ? 10.758 12.454 -4.411 1.00 79.94 69 SER A CA 1
ATOM 514 C C . SER A 1 69 ? 9.299 12.607 -4.846 1.00 79.94 69 SER A C 1
ATOM 516 O O . SER A 1 69 ? 8.544 13.301 -4.175 1.00 79.94 69 SER A O 1
ATOM 518 N N . LEU A 1 70 ? 8.849 11.879 -5.877 1.00 75.12 70 LEU A N 1
ATOM 519 C CA . LEU A 1 70 ? 7.446 11.874 -6.320 1.00 75.12 70 LEU A CA 1
ATOM 520 C C . LEU A 1 70 ? 6.459 11.417 -5.230 1.00 75.12 70 LEU A C 1
ATOM 522 O O . LEU A 1 70 ? 5.273 11.724 -5.320 1.00 75.12 70 LEU A O 1
ATOM 526 N N . PHE A 1 71 ? 6.938 10.681 -4.223 1.00 72.94 71 PHE A N 1
ATOM 527 C CA . PHE A 1 71 ? 6.133 10.140 -3.124 1.00 72.94 71 PHE A CA 1
ATOM 528 C C . PHE A 1 71 ? 6.427 10.804 -1.780 1.00 72.94 71 PHE A C 1
ATOM 530 O O . PHE A 1 71 ? 5.602 10.727 -0.871 1.00 72.94 71 PHE A O 1
ATOM 537 N N . THR A 1 72 ? 7.593 11.436 -1.633 1.00 68.19 72 THR A N 1
ATOM 538 C CA . THR A 1 72 ? 8.013 12.074 -0.379 1.00 68.19 72 THR A CA 1
ATOM 539 C C . THR A 1 72 ? 7.829 13.587 -0.379 1.00 68.19 72 THR A C 1
ATOM 541 O O . THR A 1 72 ? 7.749 14.175 0.699 1.00 68.19 72 THR A O 1
ATOM 544 N N . ASP A 1 73 ? 7.748 14.230 -1.548 1.00 64.25 73 ASP A N 1
ATOM 545 C CA . ASP A 1 73 ? 7.557 15.676 -1.621 1.00 64.25 73 ASP A CA 1
ATOM 546 C C . ASP A 1 73 ? 6.125 16.043 -1.216 1.00 64.25 73 ASP A C 1
ATOM 548 O O . ASP A 1 73 ? 5.149 15.829 -1.934 1.00 64.25 73 ASP A O 1
ATOM 552 N N . ALA A 1 74 ? 6.016 16.651 -0.034 1.00 52.16 74 ALA A N 1
ATOM 553 C CA . ALA A 1 74 ? 4.791 17.100 0.630 1.00 52.16 74 ALA A CA 1
ATOM 554 C C . ALA A 1 74 ? 4.061 18.269 -0.078 1.00 52.16 74 ALA A C 1
ATOM 556 O O . ALA A 1 74 ? 3.325 19.022 0.559 1.00 52.16 74 ALA A O 1
ATOM 557 N N . GLY A 1 75 ? 4.269 18.451 -1.386 1.00 52.81 75 GLY A N 1
ATOM 558 C CA . GLY A 1 75 ? 3.684 19.537 -2.179 1.00 52.81 75 GLY A CA 1
ATOM 559 C C . GLY A 1 75 ? 2.182 19.382 -2.443 1.00 52.81 75 GLY A C 1
ATOM 560 O O . GLY A 1 75 ? 1.512 20.358 -2.777 1.00 52.81 75 GLY A O 1
ATOM 561 N N . SER A 1 76 ? 1.622 18.182 -2.266 1.00 55.12 76 SER A N 1
ATOM 562 C CA . SER A 1 76 ? 0.175 17.958 -2.298 1.00 55.12 76 SER A CA 1
ATOM 563 C C . SER A 1 76 ? -0.407 18.077 -0.892 1.00 55.12 76 SER A C 1
ATOM 565 O O . SER A 1 76 ? 0.112 17.448 0.032 1.00 55.12 76 SER A O 1
ATOM 567 N N . GLN A 1 77 ? -1.503 18.829 -0.733 1.00 55.09 77 GLN A N 1
ATOM 568 C CA . GLN A 1 77 ? -2.272 18.874 0.516 1.00 55.09 77 GLN A CA 1
ATOM 569 C C . GLN A 1 77 ? -2.445 17.468 1.113 1.00 55.09 77 GLN A C 1
ATOM 571 O O . GLN A 1 77 ? -2.625 16.513 0.350 1.00 55.09 77 GLN A O 1
ATOM 576 N N . PRO A 1 78 ? -2.407 17.314 2.452 1.00 60.00 78 PRO A N 1
ATOM 577 C CA . PRO A 1 78 ? -2.556 16.009 3.072 1.00 60.00 78 PRO A CA 1
ATOM 578 C C . PRO A 1 78 ? -3.869 15.371 2.610 1.00 60.00 78 PRO A C 1
ATOM 580 O O . PRO A 1 78 ? -4.947 15.792 3.017 1.00 60.00 78 PRO A O 1
ATOM 583 N N . GLN A 1 79 ? -3.768 14.332 1.772 1.00 69.00 79 GLN A N 1
ATOM 584 C CA . GLN A 1 79 ? -4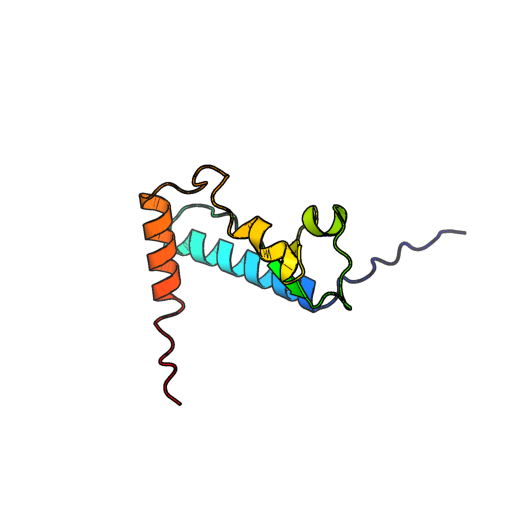.929 13.607 1.235 1.00 69.00 79 GLN A CA 1
ATOM 585 C C . GLN A 1 79 ? -5.734 12.891 2.336 1.00 69.00 79 GLN A C 1
ATOM 587 O O . GLN A 1 79 ? -6.836 12.402 2.101 1.00 69.00 79 GLN A O 1
ATOM 592 N N . LEU A 1 80 ? -5.179 12.828 3.549 1.00 79.19 80 LEU A N 1
ATOM 593 C CA . LEU A 1 80 ? -5.775 12.233 4.734 1.00 79.19 80 LEU A CA 1
ATOM 594 C C . LEU A 1 80 ? -5.809 13.272 5.856 1.00 79.19 80 LEU A C 1
ATOM 596 O O . LEU A 1 80 ? -4.772 13.831 6.230 1.00 79.19 80 LEU A O 1
ATOM 600 N N . ASP A 1 81 ? -6.986 13.492 6.436 1.00 87.62 81 ASP A N 1
ATOM 601 C CA . ASP A 1 81 ? -7.106 14.261 7.670 1.00 87.62 81 ASP A CA 1
ATOM 602 C C . ASP A 1 81 ? -6.384 13.552 8.834 1.00 87.62 81 ASP A C 1
ATOM 604 O O . ASP A 1 81 ? -6.088 12.352 8.795 1.00 87.62 81 ASP A O 1
ATOM 608 N N . SER A 1 82 ? -6.088 14.301 9.896 1.00 87.12 82 SER A N 1
ATOM 609 C CA . SER A 1 82 ? -5.319 13.793 11.037 1.00 87.12 82 SER A CA 1
ATOM 610 C C . SER A 1 82 ? -5.996 12.632 11.764 1.00 87.12 82 SER A C 1
ATOM 612 O O . SER A 1 82 ? -5.316 11.704 12.201 1.00 87.12 82 SER A O 1
ATOM 614 N N . ARG A 1 83 ? -7.330 12.627 11.862 1.00 90.62 83 ARG A N 1
ATOM 615 C CA . ARG A 1 83 ? -8.071 11.553 12.537 1.00 90.62 83 ARG A CA 1
ATOM 616 C C . ARG A 1 83 ? -8.006 10.267 11.724 1.00 90.62 83 ARG A C 1
ATOM 618 O O . ARG A 1 83 ? -7.815 9.188 12.287 1.00 90.62 83 ARG A O 1
ATOM 625 N N . ARG A 1 84 ? -8.156 10.367 10.405 1.00 90.88 84 ARG A N 1
ATOM 626 C CA . ARG A 1 84 ? -8.036 9.233 9.492 1.00 90.88 84 ARG A CA 1
ATOM 627 C C . ARG A 1 84 ? -6.619 8.676 9.476 1.00 90.88 84 ARG A C 1
ATOM 629 O O . ARG A 1 84 ? -6.460 7.469 9.629 1.00 90.88 84 ARG A O 1
ATOM 636 N N . ARG A 1 85 ? -5.599 9.537 9.409 1.00 91.38 85 ARG A N 1
ATOM 637 C CA . ARG A 1 85 ? -4.189 9.124 9.510 1.00 91.38 85 ARG A CA 1
ATOM 638 C C . ARG A 1 85 ? -3.919 8.328 10.791 1.00 91.38 85 ARG A C 1
ATOM 640 O O . ARG A 1 85 ? -3.340 7.251 10.714 1.00 91.38 85 ARG A O 1
ATOM 647 N N . ASN A 1 86 ? -4.399 8.805 11.940 1.00 92.75 86 ASN A N 1
ATOM 648 C CA . ASN A 1 86 ? -4.197 8.122 13.223 1.00 92.75 86 ASN A CA 1
ATOM 649 C C . ASN A 1 86 ? -4.876 6.745 13.266 1.00 92.75 86 ASN A C 1
ATOM 651 O O . ASN A 1 86 ? -4.279 5.782 13.738 1.00 92.75 86 ASN A O 1
ATOM 655 N N . ARG A 1 87 ? -6.099 6.620 12.731 1.00 93.75 87 ARG A N 1
ATOM 656 C CA . ARG A 1 87 ? -6.790 5.321 12.635 1.00 93.75 87 ARG A CA 1
ATOM 657 C C . ARG A 1 87 ? -6.029 4.327 11.760 1.00 93.75 87 ARG A C 1
ATOM 659 O O . ARG A 1 87 ? -5.878 3.176 12.156 1.00 93.75 87 ARG A O 1
ATOM 666 N N . LEU A 1 88 ? -5.527 4.776 10.607 1.00 93.31 88 LEU A 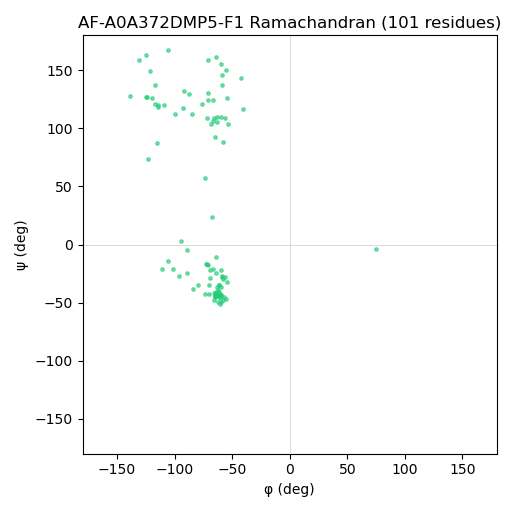N 1
ATOM 667 C CA . LEU A 1 88 ? -4.718 3.938 9.719 1.00 93.31 88 LEU A CA 1
ATOM 668 C C . LEU A 1 88 ? -3.409 3.514 10.393 1.00 93.31 88 LEU A C 1
ATOM 670 O O . LEU A 1 88 ? -3.074 2.336 10.362 1.00 93.31 88 LEU A O 1
ATOM 674 N N . SER A 1 89 ? -2.716 4.440 11.063 1.00 92.62 89 SER A N 1
ATOM 675 C CA . SER A 1 89 ? -1.490 4.142 11.813 1.00 92.62 89 SER A CA 1
ATOM 676 C C . SER A 1 89 ? -1.719 3.076 12.888 1.00 92.62 89 SER A C 1
ATOM 678 O O . SER A 1 89 ? -0.979 2.099 12.945 1.00 92.62 89 SER A O 1
ATOM 680 N N . ASN A 1 90 ? -2.781 3.210 13.689 1.00 93.50 90 ASN A N 1
ATOM 681 C CA . ASN A 1 90 ? -3.117 2.231 14.727 1.00 93.50 90 ASN A CA 1
ATOM 682 C C . ASN A 1 90 ? -3.460 0.854 14.133 1.00 93.50 90 ASN A C 1
ATOM 684 O O . ASN A 1 90 ? -3.019 -0.171 14.650 1.00 93.50 90 ASN A O 1
ATOM 688 N N . ALA A 1 91 ? -4.221 0.814 13.034 1.00 94.19 91 ALA A N 1
ATOM 689 C CA . ALA A 1 91 ? -4.552 -0.435 12.346 1.00 94.19 91 ALA A CA 1
ATOM 690 C C . ALA A 1 91 ? -3.298 -1.138 11.796 1.00 94.19 91 ALA A C 1
ATOM 692 O O . ALA A 1 91 ? -3.191 -2.364 11.880 1.00 94.19 91 ALA A O 1
ATOM 693 N N . LEU A 1 92 ? -2.343 -0.371 11.260 1.00 93.06 92 LEU A N 1
ATOM 694 C CA . LEU A 1 92 ? -1.060 -0.889 10.782 1.00 93.06 92 LEU A CA 1
ATOM 695 C C . LEU A 1 92 ? -0.207 -1.437 11.930 1.00 93.06 92 LEU A C 1
ATOM 697 O O . LEU A 1 92 ? 0.252 -2.570 11.829 1.00 93.06 92 LEU A O 1
ATOM 701 N N . GLN A 1 93 ? -0.064 -0.696 13.033 1.00 91.81 93 GLN A N 1
ATOM 702 C CA . GLN A 1 93 ? 0.683 -1.141 14.220 1.00 91.81 93 GLN A CA 1
ATOM 703 C C . GLN A 1 93 ? 0.103 -2.420 14.834 1.00 91.81 93 GLN A C 1
ATOM 705 O O . GLN A 1 93 ? 0.843 -3.299 15.257 1.00 91.81 93 GLN A O 1
ATOM 710 N N . LYS A 1 94 ? -1.226 -2.577 14.834 1.00 91.31 94 LYS A N 1
ATOM 711 C CA . LYS A 1 94 ? -1.873 -3.824 15.269 1.00 91.31 94 LYS A CA 1
ATOM 712 C C . LYS A 1 94 ? -1.474 -5.023 14.397 1.00 91.31 94 LYS A C 1
ATOM 714 O O . LYS A 1 94 ? -1.382 -6.140 14.899 1.00 91.31 94 LYS A O 1
ATOM 719 N N . ARG A 1 95 ? -1.273 -4.812 13.090 1.00 90.25 95 ARG A N 1
ATOM 720 C CA . ARG A 1 95 ? -0.946 -5.878 12.125 1.00 90.25 95 ARG A CA 1
ATOM 721 C C . ARG A 1 95 ? 0.535 -6.221 12.079 1.00 90.25 95 ARG A C 1
ATOM 723 O O . ARG A 1 95 ? 0.876 -7.389 11.875 1.00 90.25 95 ARG A O 1
ATOM 730 N N . TYR A 1 96 ? 1.351 -5.185 12.195 1.00 86.50 96 TYR A N 1
ATOM 731 C CA . TYR A 1 96 ? 2.802 -5.197 12.181 1.00 86.50 96 TYR A CA 1
ATOM 732 C C . TYR A 1 96 ? 3.257 -4.540 13.485 1.00 86.50 96 TYR A C 1
ATOM 734 O O . TYR A 1 96 ? 3.656 -3.373 13.462 1.00 86.50 96 TYR A O 1
ATOM 742 N N . PRO A 1 97 ? 3.116 -5.243 14.627 1.00 81.62 97 PRO A N 1
ATOM 743 C CA . PRO A 1 97 ? 3.750 -4.785 15.855 1.00 81.62 97 PRO A CA 1
ATOM 744 C C . PRO A 1 97 ? 5.244 -4.630 15.582 1.00 81.62 97 PRO A C 1
ATOM 746 O O . PRO A 1 97 ? 5.758 -5.325 14.698 1.00 81.62 97 PRO A O 1
ATOM 749 N N . ASP A 1 98 ? 5.896 -3.703 16.290 1.00 76.75 98 ASP A N 1
ATOM 750 C CA . ASP A 1 98 ? 7.321 -3.420 16.117 1.00 76.75 98 ASP A CA 1
ATOM 751 C C . ASP A 1 98 ? 8.073 -4.738 15.934 1.00 76.75 98 ASP A C 1
ATOM 753 O O . ASP A 1 98 ? 8.012 -5.641 16.772 1.00 76.75 98 ASP A O 1
ATOM 757 N N . LEU A 1 99 ? 8.679 -4.891 14.755 1.00 60.66 99 LEU A N 1
ATOM 758 C CA . LEU A 1 99 ? 9.573 -6.003 14.520 1.00 60.66 99 LEU A CA 1
ATOM 759 C C . LEU A 1 99 ? 10.741 -5.732 15.456 1.00 60.66 99 LEU A C 1
ATOM 761 O O . LEU A 1 99 ? 11.484 -4.777 15.225 1.00 60.66 99 LEU A O 1
ATOM 765 N N . ASP A 1 100 ? 10.865 -6.528 16.516 1.00 56.31 100 ASP A N 1
ATOM 766 C CA . ASP A 1 100 ? 12.093 -6.616 17.293 1.00 56.31 100 ASP A CA 1
ATOM 767 C C . ASP A 1 100 ? 13.192 -7.038 16.310 1.00 56.31 100 ASP A C 1
ATOM 769 O O . ASP A 1 100 ? 13.430 -8.219 16.065 1.00 56.31 100 ASP A O 1
ATOM 773 N N . LEU A 1 101 ? 13.827 -6.050 15.673 1.00 53.38 101 LEU A N 1
ATOM 774 C CA . LEU A 1 101 ? 15.040 -6.200 14.878 1.00 53.38 101 LEU A CA 1
ATOM 775 C C . LEU A 1 101 ? 16.210 -6.409 15.850 1.00 53.38 101 LEU A C 1
ATOM 777 O O . LEU A 1 101 ? 17.160 -5.632 15.894 1.00 53.38 101 LEU A O 1
ATOM 781 N N . THR A 1 102 ? 16.093 -7.437 16.680 1.00 49.09 102 THR A N 1
ATOM 782 C CA . THR A 1 102 ? 17.167 -8.018 17.475 1.00 49.09 102 THR A CA 1
ATOM 783 C C . THR A 1 102 ? 17.357 -9.431 16.964 1.00 49.09 1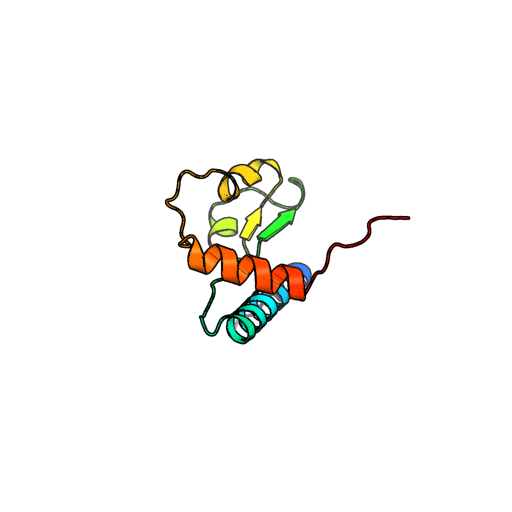02 THR A C 1
ATOM 785 O O . THR A 1 102 ? 16.670 -10.343 17.409 1.00 49.09 102 THR A O 1
ATOM 788 N N . ASP A 1 103 ? 18.195 -9.545 15.936 1.00 45.56 103 ASP A N 1
ATOM 789 C CA . ASP A 1 103 ? 19.273 -10.532 15.782 1.00 45.56 103 ASP A CA 1
ATOM 790 C C . ASP A 1 103 ? 20.080 -10.210 14.510 1.00 45.56 103 ASP A C 1
ATOM 792 O O . ASP A 1 103 ? 19.465 -9.994 13.437 1.00 45.56 103 ASP A O 1
#

Nearest PDB structures (foldseek):
  4a94-assembly2_B  TM=5.584E-01  e=8.417E+00  Homo sapiens

pLDDT: mean 78.41, std 17.48, range [36.94, 97.56]